Protein AF-A0A538FCI1-F1 (afdb_monomer_lite)

Foldseek 3Di:
DAAEEEEAEQAPDPCPSVVLVVLLVVVVHDYDYYYHDPHRAADAKEKEFEPPCQVVSVVSCVSSVNDHYYYPDPDPCVVVVVHGMYIYHHDD

Structure (mmCIF, N/CA/C/O backbone):
data_AF-A0A538FCI1-F1
#
_entry.id   AF-A0A538FCI1-F1
#
loop_
_atom_site.group_PDB
_atom_site.id
_atom_site.type_symbol
_atom_site.label_atom_id
_atom_site.label_alt_id
_atom_site.label_comp_id
_atom_site.label_asym_id
_atom_site.label_entity_id
_atom_site.label_seq_id
_atom_site.pdbx_PDB_ins_code
_atom_site.Cartn_x
_atom_site.Cartn_y
_atom_site.Cartn_z
_atom_site.occupancy
_atom_site.B_iso_or_equiv
_atom_site.auth_seq_id
_atom_site.auth_comp_id
_atom_site.auth_asym_id
_atom_site.auth_atom_id
_atom_site.pdbx_PDB_model_num
ATOM 1 N N . ALA A 1 1 ? -13.592 0.354 11.458 1.00 52.94 1 ALA A N 1
ATOM 2 C CA . ALA A 1 1 ? -13.401 0.271 9.990 1.00 52.94 1 ALA A CA 1
ATOM 3 C C . ALA A 1 1 ? -12.085 -0.451 9.695 1.00 52.94 1 ALA A C 1
ATOM 5 O O . ALA A 1 1 ? -11.124 -0.192 10.401 1.00 52.94 1 ALA A O 1
ATOM 6 N N . LYS A 1 2 ? -12.016 -1.370 8.717 1.00 72.31 2 LYS A N 1
ATOM 7 C CA . LYS A 1 2 ? -10.749 -2.048 8.360 1.00 72.31 2 LYS A CA 1
ATOM 8 C C . LYS A 1 2 ? -9.951 -1.176 7.382 1.00 72.31 2 LYS A C 1
ATOM 10 O O . LYS A 1 2 ? -10.478 -0.840 6.321 1.00 72.31 2 LYS A O 1
ATOM 15 N N . THR A 1 3 ? -8.723 -0.812 7.746 1.00 87.12 3 THR A N 1
ATOM 16 C CA . THR A 1 3 ? -7.801 -0.030 6.908 1.00 87.12 3 THR A CA 1
ATOM 17 C C . THR A 1 3 ? -7.428 -0.813 5.654 1.00 87.12 3 THR A C 1
ATOM 19 O O . THR A 1 3 ? -7.086 -1.992 5.727 1.00 87.12 3 THR A O 1
ATOM 22 N N . ARG A 1 4 ? -7.541 -0.161 4.498 1.00 89.88 4 ARG A N 1
ATOM 23 C CA . ARG A 1 4 ? -7.258 -0.714 3.180 1.00 89.88 4 ARG A CA 1
ATOM 24 C C . ARG A 1 4 ? -5.827 -0.409 2.782 1.00 89.88 4 ARG A C 1
ATOM 26 O O . ARG A 1 4 ? -5.478 0.768 2.663 1.00 89.88 4 ARG A O 1
ATOM 33 N N . ILE A 1 5 ? -5.050 -1.461 2.549 1.00 93.44 5 ILE A N 1
ATOM 34 C CA . ILE A 1 5 ? -3.635 -1.368 2.186 1.00 93.44 5 ILE A CA 1
ATOM 35 C C . ILE A 1 5 ? -3.448 -1.816 0.740 1.00 93.44 5 ILE A C 1
ATOM 37 O O . ILE A 1 5 ? -3.997 -2.837 0.323 1.00 93.44 5 ILE A O 1
ATOM 41 N N . VAL A 1 6 ? -2.668 -1.062 -0.022 1.00 94.06 6 VAL A N 1
ATOM 42 C CA . VAL A 1 6 ? -2.192 -1.457 -1.352 1.00 94.06 6 VAL A CA 1
ATOM 43 C C . VAL A 1 6 ? -0.684 -1.646 -1.296 1.00 94.06 6 VAL A C 1
ATOM 45 O O . VAL A 1 6 ? -0.004 -0.884 -0.619 1.00 94.06 6 VAL A O 1
ATOM 48 N N . VAL A 1 7 ? -0.166 -2.653 -1.993 1.00 95.12 7 VAL A N 1
ATOM 49 C CA . VAL A 1 7 ? 1.277 -2.898 -2.101 1.00 95.12 7 VAL A CA 1
ATOM 50 C C . VAL A 1 7 ? 1.691 -2.728 -3.556 1.00 95.12 7 VAL A C 1
ATOM 52 O O . VAL A 1 7 ? 1.125 -3.371 -4.442 1.00 95.12 7 VAL A O 1
ATOM 55 N N . LEU A 1 8 ? 2.643 -1.835 -3.805 1.00 94.19 8 LEU A N 1
ATOM 56 C CA . LEU A 1 8 ? 3.124 -1.484 -5.133 1.00 94.19 8 LEU A CA 1
ATOM 57 C C . LEU A 1 8 ? 4.603 -1.827 -5.272 1.00 94.19 8 LEU A C 1
ATOM 59 O O . LEU A 1 8 ? 5.423 -1.443 -4.443 1.00 94.19 8 LEU A O 1
ATOM 63 N N . ASN A 1 9 ? 4.939 -2.508 -6.358 1.00 94.25 9 ASN A N 1
ATOM 64 C CA . ASN A 1 9 ? 6.307 -2.764 -6.763 1.00 94.25 9 ASN A CA 1
ATOM 65 C C . ASN A 1 9 ? 6.865 -1.547 -7.511 1.00 94.25 9 ASN A C 1
ATOM 67 O O . ASN A 1 9 ? 6.482 -1.310 -8.657 1.00 94.25 9 ASN A O 1
ATOM 71 N N . GLY A 1 10 ? 7.750 -0.785 -6.872 1.00 92.25 10 GLY A N 1
ATOM 72 C CA . GLY A 1 10 ? 8.534 0.263 -7.525 1.00 92.25 10 GLY A CA 1
ATOM 73 C C . GLY A 1 10 ? 9.979 -0.137 -7.826 1.00 92.25 10 GLY A C 1
ATOM 74 O O . GLY A 1 10 ? 10.660 0.635 -8.492 1.00 92.25 10 GLY A O 1
ATOM 75 N N . ASN A 1 11 ? 10.443 -1.303 -7.369 1.00 92.69 11 ASN A N 1
ATOM 76 C CA . ASN A 1 11 ? 11.842 -1.728 -7.468 1.00 92.69 11 ASN A CA 1
ATOM 77 C C . ASN A 1 11 ? 12.143 -2.575 -8.720 1.00 92.69 11 ASN A C 1
ATOM 79 O O . ASN A 1 11 ? 13.303 -2.802 -9.042 1.00 92.69 11 ASN A O 1
ATOM 83 N N . GLY A 1 12 ? 11.108 -3.028 -9.437 1.00 89.06 12 GLY A N 1
ATOM 84 C CA . GLY A 1 12 ? 11.235 -3.800 -10.678 1.00 89.06 12 GLY A CA 1
ATOM 85 C C . GLY A 1 12 ? 11.485 -5.298 -10.478 1.00 89.06 12 GLY A C 1
ATOM 86 O O . GLY A 1 12 ? 11.528 -6.039 -11.457 1.00 89.06 12 GLY A O 1
ATOM 87 N N . GLU A 1 13 ? 11.593 -5.772 -9.237 1.00 94.69 13 GLU A N 1
ATOM 88 C CA . GLU A 1 13 ? 11.843 -7.178 -8.927 1.00 94.69 13 GLU A CA 1
ATOM 89 C C . GLU A 1 13 ? 10.551 -7.998 -9.040 1.00 94.69 13 GLU A C 1
ATOM 91 O O . GLU A 1 13 ? 9.551 -7.729 -8.367 1.00 94.69 13 GLU A O 1
ATOM 96 N N . ALA A 1 14 ? 10.542 -9.012 -9.906 1.00 95.31 14 ALA A N 1
ATOM 97 C CA . ALA A 1 14 ? 9.359 -9.832 -10.136 1.00 95.31 14 ALA A CA 1
ATOM 98 C C . ALA A 1 14 ? 8.888 -10.519 -8.841 1.00 95.31 14 ALA A C 1
ATOM 100 O O . ALA A 1 14 ? 9.643 -11.205 -8.164 1.00 95.31 14 ALA A O 1
ATOM 101 N N . GLY A 1 15 ? 7.607 -10.348 -8.501 1.00 95.81 15 GLY A N 1
ATOM 102 C CA . GLY A 1 15 ? 7.000 -10.976 -7.323 1.00 95.81 15 GLY A CA 1
ATOM 103 C C . GLY A 1 15 ? 7.198 -10.235 -5.996 1.00 95.81 15 GLY A C 1
ATOM 104 O O . GLY A 1 15 ? 6.486 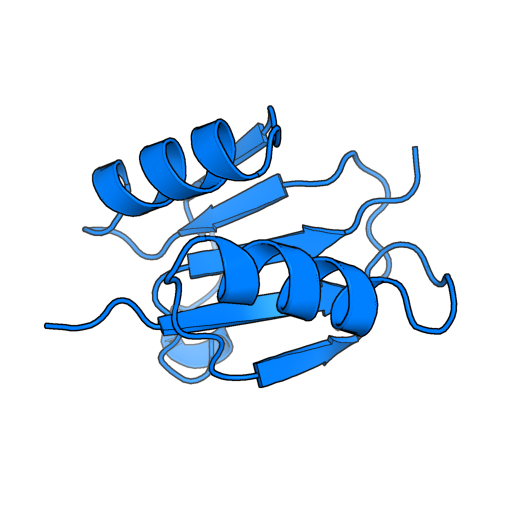-10.552 -5.042 1.00 95.81 15 GLY A O 1
ATOM 105 N N . ALA A 1 16 ? 8.042 -9.199 -5.930 1.00 96.38 16 ALA A N 1
ATOM 106 C CA . ALA A 1 16 ? 8.354 -8.503 -4.677 1.00 96.38 16 ALA A CA 1
ATOM 107 C C . ALA A 1 16 ? 7.103 -7.969 -3.948 1.00 96.38 16 ALA A C 1
ATOM 109 O O . ALA A 1 16 ? 6.897 -8.230 -2.763 1.00 96.38 16 ALA A O 1
ATOM 110 N N . ALA A 1 17 ? 6.182 -7.311 -4.664 1.00 95.88 17 ALA A N 1
ATOM 111 C CA . ALA A 1 17 ? 4.947 -6.807 -4.052 1.00 95.88 17 ALA A CA 1
ATOM 112 C C . ALA A 1 17 ? 4.003 -7.919 -3.562 1.00 95.88 17 ALA A C 1
ATOM 114 O O . ALA A 1 17 ? 3.259 -7.713 -2.603 1.00 95.88 17 ALA A O 1
ATOM 115 N N . ALA A 1 18 ? 4.018 -9.097 -4.192 1.00 97.50 18 ALA A N 1
ATOM 116 C CA . ALA A 1 18 ? 3.212 -10.235 -3.753 1.00 97.50 18 ALA A CA 1
ATOM 117 C C . ALA A 1 18 ? 3.794 -10.881 -2.486 1.00 97.50 18 ALA A C 1
ATOM 119 O O . ALA A 1 18 ? 3.038 -11.233 -1.573 1.00 97.50 18 ALA A O 1
ATOM 120 N N . ALA A 1 19 ? 5.123 -10.980 -2.404 1.00 97.94 19 ALA A N 1
ATOM 121 C CA . ALA A 1 19 ? 5.826 -11.434 -1.209 1.00 97.94 19 ALA A CA 1
ATOM 122 C C . ALA A 1 19 ? 5.560 -10.493 -0.023 1.00 97.94 19 ALA A C 1
ATOM 124 O O . ALA A 1 19 ? 5.098 -10.941 1.028 1.00 97.94 19 ALA A O 1
ATOM 125 N N . GLU A 1 20 ? 5.712 -9.182 -0.227 1.00 97.88 20 GLU A N 1
ATOM 126 C CA . GLU A 1 20 ? 5.427 -8.183 0.807 1.00 97.88 20 GLU A CA 1
ATOM 127 C C . GLU A 1 20 ? 3.952 -8.220 1.238 1.00 97.88 20 GLU A C 1
ATOM 129 O O . GLU A 1 20 ? 3.633 -8.255 2.427 1.00 97.88 20 GLU A O 1
ATOM 134 N N . ALA A 1 21 ? 3.017 -8.314 0.287 1.00 97.31 21 ALA A N 1
ATOM 135 C CA . ALA A 1 21 ? 1.599 -8.458 0.605 1.00 97.31 21 ALA A CA 1
ATOM 136 C C . ALA A 1 21 ? 1.307 -9.707 1.452 1.00 97.31 21 ALA A C 1
ATOM 138 O O . ALA A 1 21 ? 0.440 -9.664 2.325 1.00 97.31 21 ALA A O 1
ATOM 139 N N . THR A 1 22 ? 2.020 -10.808 1.216 1.00 98.12 22 THR A N 1
ATOM 140 C CA . THR A 1 22 ? 1.898 -12.039 2.007 1.00 98.12 22 THR A CA 1
ATOM 141 C C . THR A 1 22 ? 2.403 -11.824 3.431 1.00 98.12 22 THR A C 1
ATOM 143 O O . THR A 1 22 ? 1.689 -12.135 4.387 1.00 98.12 22 THR A O 1
ATOM 146 N N . ALA A 1 23 ? 3.575 -11.205 3.585 1.00 97.25 23 ALA A N 1
ATOM 147 C CA . ALA A 1 23 ? 4.154 -10.885 4.887 1.00 97.25 23 ALA A CA 1
ATOM 148 C C . ALA A 1 23 ? 3.271 -9.916 5.696 1.00 97.25 23 ALA A C 1
ATOM 150 O O . ALA A 1 23 ? 3.122 -10.054 6.912 1.00 97.25 23 ALA A O 1
ATOM 151 N N . VAL A 1 24 ? 2.640 -8.945 5.035 1.00 96.31 24 VAL A N 1
ATOM 152 C CA . VAL A 1 24 ? 1.711 -8.003 5.673 1.00 96.31 24 VAL A CA 1
ATOM 153 C C . VAL A 1 24 ? 0.395 -8.695 6.050 1.00 96.31 24 VAL A C 1
ATOM 155 O O . VAL A 1 24 ? -0.100 -8.500 7.161 1.00 96.31 24 VAL A O 1
ATOM 158 N N . ARG A 1 25 ? -0.155 -9.571 5.194 1.00 96.12 25 ARG A N 1
ATOM 159 C CA . ARG A 1 25 ? -1.346 -10.384 5.525 1.00 96.12 25 ARG A CA 1
ATOM 160 C C . ARG A 1 25 ? -1.122 -11.269 6.748 1.00 96.12 25 ARG A C 1
ATOM 162 O O . ARG A 1 25 ? -2.016 -11.349 7.588 1.00 96.12 25 ARG A O 1
ATOM 169 N N . ALA A 1 26 ? 0.052 -11.891 6.864 1.00 96.56 26 ALA A N 1
ATOM 170 C CA . ALA A 1 26 ? 0.409 -12.742 8.001 1.00 96.56 26 ALA A CA 1
ATOM 171 C C . ALA A 1 26 ? 0.361 -11.994 9.347 1.00 96.56 26 ALA A C 1
ATOM 173 O O . ALA A 1 26 ? 0.114 -12.598 10.385 1.00 96.56 26 ALA A O 1
ATOM 174 N N . ARG A 1 27 ? 0.511 -10.664 9.324 1.00 94.50 27 ARG A N 1
ATOM 175 C CA . ARG A 1 27 ? 0.405 -9.777 10.494 1.00 94.50 27 ARG A CA 1
ATOM 176 C C . ARG A 1 27 ? -1.027 -9.281 10.766 1.00 94.50 27 ARG A C 1
ATOM 178 O O . ARG A 1 27 ? -1.232 -8.383 11.573 1.00 94.50 27 ARG A O 1
ATOM 185 N N . GLY A 1 28 ? -2.034 -9.835 10.086 1.00 94.38 28 GLY A N 1
ATOM 186 C CA . GLY A 1 28 ? -3.454 -9.516 10.298 1.00 94.38 28 GLY A CA 1
ATOM 187 C C . GLY A 1 28 ? -3.976 -8.324 9.490 1.00 94.38 28 GLY A C 1
ATOM 188 O O . GLY A 1 28 ? -5.137 -7.925 9.631 1.00 94.38 28 GLY A O 1
ATOM 189 N N . TYR A 1 29 ? -3.153 -7.757 8.610 1.00 94.31 29 TYR A N 1
ATOM 190 C CA . TYR A 1 29 ? -3.539 -6.633 7.769 1.00 94.31 29 TYR A CA 1
ATOM 191 C C . TYR A 1 29 ? -4.344 -7.067 6.541 1.00 94.31 29 TYR A C 1
ATOM 193 O O . TYR A 1 29 ? -4.096 -8.097 5.911 1.00 94.31 29 TYR A O 1
ATOM 201 N N . LYS A 1 30 ? -5.312 -6.233 6.144 1.00 92.12 30 LYS A N 1
ATOM 202 C CA . LYS A 1 30 ? -6.103 -6.460 4.932 1.00 92.12 30 LYS A CA 1
ATOM 203 C C . LYS A 1 30 ? -5.440 -5.794 3.728 1.00 92.12 30 LYS A C 1
ATOM 205 O O . LYS A 1 30 ? -5.470 -4.572 3.597 1.00 92.12 30 LYS A O 1
ATOM 210 N N . ILE A 1 31 ? -4.927 -6.614 2.814 1.00 93.94 31 ILE A N 1
ATOM 211 C CA . ILE A 1 31 ? -4.449 -6.151 1.508 1.00 93.94 31 ILE A CA 1
ATOM 212 C C . ILE A 1 31 ? -5.612 -6.090 0.516 1.00 93.94 31 ILE A C 1
ATOM 214 O O . ILE A 1 31 ? -6.332 -7.071 0.304 1.00 93.94 31 ILE A O 1
ATOM 218 N N . ASN A 1 32 ? -5.779 -4.920 -0.090 1.00 92.12 32 ASN A N 1
ATOM 219 C CA . ASN A 1 32 ? -6.808 -4.606 -1.071 1.00 92.12 32 ASN A CA 1
ATOM 220 C C . ASN A 1 32 ? -6.351 -4.825 -2.504 1.00 92.12 32 ASN A C 1
ATOM 222 O O . ASN A 1 32 ? -7.152 -5.276 -3.315 1.00 92.12 32 ASN A O 1
ATOM 226 N N . ALA A 1 33 ? -5.104 -4.482 -2.811 1.00 92.19 33 ALA A N 1
ATOM 227 C CA . ALA A 1 33 ? -4.534 -4.682 -4.132 1.00 92.19 33 ALA A CA 1
ATOM 228 C C . ALA A 1 33 ? -3.018 -4.848 -4.044 1.00 92.19 33 ALA A C 1
ATOM 230 O O . ALA A 1 33 ? -2.375 -4.349 -3.118 1.00 92.19 33 ALA A O 1
ATOM 231 N N . VAL A 1 34 ? -2.487 -5.541 -5.042 1.00 95.00 34 VAL A N 1
ATOM 232 C CA . VAL A 1 34 ? -1.061 -5.731 -5.292 1.00 95.00 34 VAL A CA 1
ATOM 233 C C . VAL A 1 34 ? -0.822 -5.376 -6.755 1.00 95.00 34 VAL A C 1
ATOM 235 O O . VAL A 1 34 ? -1.660 -5.700 -7.598 1.00 95.00 34 VAL A O 1
ATOM 238 N N . GLY A 1 35 ? 0.276 -4.699 -7.071 1.00 92.69 35 GLY A N 1
ATOM 239 C CA . GLY A 1 35 ? 0.604 -4.372 -8.456 1.00 92.69 35 GLY A CA 1
ATOM 240 C C . GLY A 1 35 ? 1.935 -3.655 -8.598 1.00 92.69 35 GLY A C 1
ATOM 241 O O . GLY A 1 35 ? 2.715 -3.595 -7.653 1.00 92.69 35 GLY A O 1
ATOM 242 N N . ASN A 1 36 ? 2.173 -3.089 -9.776 1.00 91.00 36 ASN A N 1
ATOM 243 C CA . ASN A 1 36 ? 3.342 -2.257 -10.040 1.00 91.00 36 ASN A CA 1
ATOM 244 C C . ASN A 1 36 ? 3.041 -0.791 -9.727 1.00 91.00 36 ASN A C 1
ATOM 246 O O . ASN A 1 36 ? 1.917 -0.314 -9.923 1.00 91.00 36 ASN A O 1
ATOM 250 N N . ALA A 1 37 ? 4.049 -0.073 -9.243 1.00 87.69 37 ALA A N 1
ATOM 251 C CA . ALA A 1 37 ? 3.991 1.370 -9.126 1.00 87.69 37 ALA A CA 1
ATOM 252 C C . ALA A 1 37 ? 3.930 1.995 -10.538 1.00 87.69 37 ALA A C 1
ATOM 254 O O . ALA A 1 37 ? 4.541 1.468 -11.468 1.00 87.69 37 ALA A O 1
ATOM 255 N N . PRO A 1 38 ? 3.219 3.124 -10.730 1.00 81.94 38 PRO A N 1
ATOM 256 C CA . PRO A 1 38 ? 3.122 3.784 -12.039 1.00 81.94 38 PRO A CA 1
ATOM 257 C C . PRO A 1 38 ? 4.462 4.301 -12.571 1.00 81.94 38 PRO A C 1
ATOM 259 O O . PRO A 1 38 ? 4.613 4.522 -13.769 1.00 81.94 38 PRO A O 1
ATOM 262 N N . ARG A 1 39 ? 5.410 4.555 -11.666 1.00 79.25 39 ARG A N 1
ATOM 263 C CA . ARG A 1 39 ? 6.790 4.926 -11.967 1.00 79.25 39 ARG A CA 1
ATOM 264 C C . ARG A 1 39 ? 7.712 4.105 -11.066 1.00 79.25 39 ARG A C 1
ATOM 266 O O . ARG A 1 39 ? 7.321 3.860 -9.920 1.00 79.25 39 ARG A O 1
ATOM 273 N N . PRO A 1 40 ? 8.904 3.716 -11.546 1.00 77.12 40 PRO A N 1
ATOM 274 C CA . PRO A 1 40 ? 9.929 3.132 -10.691 1.00 77.12 40 PRO A CA 1
ATOM 275 C C . PRO A 1 40 ? 10.230 4.049 -9.501 1.00 77.12 40 PRO A C 1
ATOM 277 O O . PRO A 1 40 ? 10.254 5.275 -9.644 1.00 77.12 40 PRO A O 1
ATOM 280 N N . SER A 1 41 ? 10.441 3.456 -8.331 1.00 79.75 41 SER A N 1
ATOM 281 C CA . SER A 1 41 ? 10.893 4.172 -7.141 1.00 79.75 41 SER A CA 1
ATOM 282 C C . SER A 1 41 ? 12.413 4.253 -7.169 1.00 79.75 41 SER A C 1
ATOM 284 O O . SER A 1 41 ? 13.069 3.225 -7.252 1.00 79.75 41 SER A O 1
ATOM 286 N N . GLN A 1 42 ? 12.968 5.459 -7.064 1.00 77.88 42 GLN A N 1
ATOM 287 C CA . GLN A 1 42 ? 14.417 5.680 -6.931 1.00 77.88 42 GLN A CA 1
ATOM 288 C C . GLN A 1 42 ? 14.865 5.843 -5.469 1.00 77.88 42 GLN A C 1
ATOM 290 O O . GLN A 1 42 ? 15.968 6.305 -5.203 1.00 77.88 42 GLN A O 1
ATOM 295 N N . GLY A 1 43 ? 13.983 5.542 -4.516 1.00 86.62 43 GLY A N 1
ATOM 296 C CA . GLY A 1 43 ? 14.247 5.673 -3.087 1.00 86.62 43 GLY A CA 1
ATOM 297 C C . GLY A 1 43 ? 13.882 4.407 -2.319 1.00 86.62 43 GLY A C 1
ATOM 298 O O . GLY A 1 43 ? 13.357 3.464 -2.921 1.00 86.62 43 GLY A O 1
ATOM 299 N N . PRO A 1 44 ? 14.116 4.397 -0.994 1.00 93.38 44 PRO A N 1
ATOM 300 C CA . PRO A 1 44 ? 13.854 3.240 -0.146 1.00 93.38 44 PRO A CA 1
ATOM 301 C C . PRO A 1 44 ? 12.367 2.878 -0.131 1.00 93.38 44 PRO A C 1
ATOM 303 O O . PRO A 1 44 ? 11.502 3.694 -0.456 1.00 93.38 44 PRO A O 1
ATOM 306 N N . THR A 1 45 ? 12.059 1.658 0.308 1.00 94.81 45 THR A N 1
ATOM 307 C CA . THR A 1 45 ? 10.677 1.252 0.586 1.00 94.81 45 THR A CA 1
ATOM 308 C C . THR A 1 45 ? 10.020 2.212 1.577 1.00 94.81 45 THR A C 1
ATOM 310 O O . THR A 1 45 ? 10.627 2.591 2.581 1.00 94.81 45 THR A O 1
ATOM 313 N N . LEU A 1 46 ? 8.767 2.591 1.313 1.00 94.38 46 LEU A N 1
ATOM 314 C CA . LEU A 1 46 ? 8.039 3.549 2.143 1.00 94.38 46 LEU A CA 1
ATOM 315 C C . LEU A 1 46 ? 6.552 3.225 2.298 1.00 94.38 46 LEU A C 1
ATOM 317 O O . LEU A 1 46 ? 5.940 2.573 1.448 1.00 94.38 46 LEU A O 1
ATOM 321 N N . VAL A 1 47 ? 5.964 3.735 3.380 1.00 95.00 47 VAL A N 1
ATOM 322 C CA . VAL A 1 47 ? 4.519 3.746 3.613 1.00 95.00 47 VAL A CA 1
ATOM 323 C C . VAL A 1 47 ? 3.970 5.139 3.328 1.00 95.00 47 VAL A C 1
ATOM 325 O O . VAL A 1 47 ? 4.318 6.110 3.996 1.00 95.00 47 VAL A O 1
ATOM 328 N N . MET A 1 48 ? 3.061 5.232 2.364 1.00 92.19 48 MET A N 1
ATOM 329 C CA . MET A 1 48 ? 2.276 6.435 2.104 1.00 92.19 48 MET A CA 1
ATOM 330 C C . MET A 1 48 ? 0.909 6.334 2.773 1.00 92.19 48 MET A C 1
ATOM 332 O O . MET A 1 48 ? 0.308 5.255 2.797 1.00 92.19 48 MET A O 1
ATOM 336 N N . TYR A 1 49 ? 0.369 7.454 3.251 1.00 91.50 49 TYR A N 1
ATOM 337 C CA . TYR A 1 49 ? -0.964 7.480 3.852 1.00 91.50 49 TYR A CA 1
ATOM 338 C C . TYR A 1 49 ? -1.835 8.646 3.390 1.00 91.50 49 TYR A C 1
ATOM 340 O O . TYR A 1 49 ? -1.374 9.750 3.100 1.00 91.50 49 TYR A O 1
ATOM 348 N N . ARG A 1 50 ? -3.148 8.401 3.363 1.00 89.31 50 ARG A N 1
ATOM 349 C CA . ARG A 1 50 ? -4.154 9.453 3.192 1.00 89.31 50 ARG A CA 1
ATOM 350 C C . ARG A 1 50 ? -4.305 10.246 4.502 1.00 89.31 50 ARG A C 1
ATOM 352 O O . ARG A 1 50 ? -4.342 9.615 5.561 1.00 89.31 50 ARG A O 1
ATOM 359 N N . PRO A 1 51 ? -4.484 11.583 4.465 1.00 87.25 51 PRO A N 1
ATOM 360 C CA . PRO A 1 51 ? -4.765 12.372 5.665 1.00 87.25 51 PRO A CA 1
ATOM 361 C C . PRO A 1 51 ? -5.861 11.745 6.543 1.00 87.25 51 PRO A C 1
ATOM 363 O O . PRO A 1 51 ? -6.896 11.305 6.033 1.00 87.25 51 PRO A O 1
ATOM 366 N N . GLY A 1 52 ? -5.594 11.667 7.850 1.00 89.69 52 GLY A N 1
ATOM 367 C CA . GLY A 1 52 ? -6.430 10.971 8.837 1.00 89.69 52 GLY A CA 1
ATOM 368 C C . GLY A 1 52 ? -6.024 9.523 9.155 1.00 89.69 52 GLY A C 1
ATOM 369 O O . GLY A 1 52 ? -6.625 8.940 10.046 1.00 89.69 52 GLY A O 1
ATOM 370 N N . PHE A 1 53 ? -5.017 8.955 8.474 1.00 92.50 53 PHE A N 1
ATOM 371 C CA . PHE A 1 53 ? -4.533 7.574 8.689 1.00 92.50 53 PHE A CA 1
ATOM 372 C C . PHE A 1 53 ? -3.064 7.486 9.137 1.00 92.50 53 PHE A C 1
ATOM 374 O O . PHE A 1 53 ? -2.431 6.439 9.004 1.00 92.50 53 PHE A O 1
ATOM 381 N N . ALA A 1 54 ? -2.492 8.584 9.642 1.00 93.62 54 ALA A N 1
ATOM 382 C CA . ALA A 1 54 ? -1.081 8.639 10.031 1.00 93.62 54 ALA A CA 1
ATOM 383 C C . ALA A 1 54 ? -0.737 7.608 11.123 1.00 93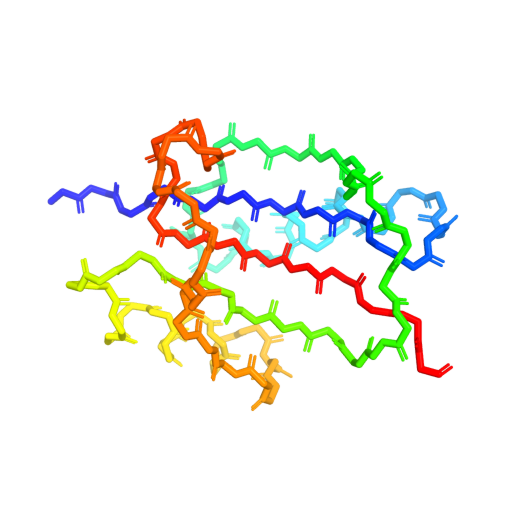.62 54 ALA A C 1
ATOM 385 O O . ALA A 1 54 ? 0.276 6.916 11.031 1.00 93.62 54 ALA A O 1
ATOM 386 N N . ALA A 1 55 ? -1.605 7.446 12.127 1.00 96.31 55 ALA A N 1
ATOM 387 C CA . ALA A 1 55 ? -1.393 6.487 13.210 1.00 96.31 55 ALA A CA 1
ATOM 388 C C . ALA A 1 55 ? -1.325 5.040 12.689 1.00 96.31 55 ALA A C 1
ATOM 390 O O . ALA A 1 55 ? -0.436 4.274 13.064 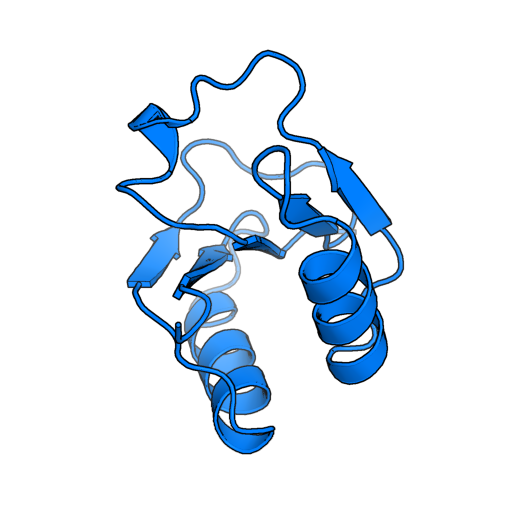1.00 96.31 55 ALA A O 1
ATOM 391 N N . GLU A 1 56 ? -2.228 4.662 11.783 1.00 95.81 56 GLU A N 1
ATOM 392 C CA . GLU A 1 56 ? -2.219 3.350 11.143 1.00 95.81 56 GLU A CA 1
ATOM 393 C C . GLU A 1 56 ? -1.018 3.160 10.218 1.00 95.81 56 GLU A C 1
ATOM 395 O O . GLU A 1 56 ? -0.497 2.049 10.146 1.00 95.81 56 GLU A O 1
ATOM 400 N N . ALA A 1 57 ? -0.564 4.221 9.546 1.00 95.75 57 ALA A N 1
ATOM 401 C CA . ALA A 1 57 ? 0.627 4.195 8.704 1.00 95.75 57 ALA A CA 1
ATOM 402 C C . ALA A 1 57 ? 1.883 3.894 9.524 1.00 95.75 57 ALA A C 1
ATOM 404 O O . ALA A 1 57 ? 2.627 2.978 9.188 1.00 95.75 57 ALA A O 1
ATOM 405 N N . HIS A 1 58 ? 2.074 4.601 10.641 1.00 97.62 58 HIS A N 1
ATOM 406 C CA . HIS A 1 58 ? 3.205 4.373 11.539 1.00 97.62 58 HIS A CA 1
ATOM 407 C C . HIS A 1 58 ? 3.166 2.996 12.205 1.00 97.62 58 HIS A C 1
ATOM 409 O O . HIS A 1 58 ? 4.217 2.398 12.432 1.00 97.62 58 HIS A O 1
ATOM 415 N N . ARG A 1 59 ? 1.974 2.470 12.519 1.00 97.44 59 ARG A N 1
ATOM 416 C CA . ARG A 1 59 ? 1.844 1.097 13.026 1.00 97.44 59 ARG A CA 1
ATOM 417 C C . ARG A 1 59 ? 2.224 0.075 11.955 1.00 97.44 59 ARG A C 1
ATOM 419 O O . ARG A 1 59 ? 3.060 -0.776 12.222 1.00 97.44 59 ARG A O 1
ATOM 426 N N . LEU A 1 60 ? 1.669 0.201 10.747 1.00 97.06 60 LEU A N 1
ATOM 427 C CA . LEU A 1 60 ? 2.002 -0.680 9.624 1.00 97.06 60 LEU A CA 1
ATOM 428 C C . LEU A 1 60 ? 3.504 -0.657 9.326 1.00 97.06 60 LEU A C 1
ATOM 430 O O . LEU A 1 60 ? 4.108 -1.710 9.164 1.00 97.06 60 LEU A O 1
ATOM 434 N N . ALA A 1 61 ? 4.098 0.534 9.287 1.00 97.50 61 ALA A N 1
ATOM 435 C CA . ALA A 1 61 ? 5.519 0.726 9.046 1.00 97.50 61 ALA A CA 1
ATOM 436 C C . ALA A 1 61 ? 6.382 0.023 10.101 1.00 97.50 61 ALA A C 1
ATOM 438 O O . ALA A 1 61 ? 7.288 -0.722 9.742 1.00 97.50 61 ALA A O 1
ATOM 439 N N . ARG A 1 62 ? 6.053 0.174 11.393 1.00 98.12 62 ARG A N 1
ATOM 440 C CA . ARG A 1 62 ? 6.745 -0.555 12.468 1.00 98.12 62 ARG A CA 1
ATOM 441 C C . ARG A 1 62 ? 6.611 -2.066 12.323 1.00 98.12 62 ARG A C 1
ATOM 443 O O . ARG A 1 62 ? 7.616 -2.763 12.396 1.00 98.12 62 ARG A O 1
ATOM 450 N N . ASP A 1 63 ? 5.403 -2.561 12.076 1.00 97.00 63 ASP A N 1
ATOM 451 C CA . ASP A 1 63 ? 5.153 -4.001 11.976 1.00 97.00 63 ASP A CA 1
ATOM 452 C C . ASP A 1 63 ? 5.857 -4.628 10.759 1.00 97.00 63 ASP A C 1
ATOM 454 O O . ASP A 1 63 ? 6.300 -5.778 10.821 1.00 97.00 63 ASP A O 1
ATOM 458 N N . ALA A 1 64 ? 5.970 -3.877 9.659 1.00 95.44 64 ALA A N 1
ATOM 459 C CA . ALA A 1 64 ? 6.631 -4.291 8.422 1.00 95.44 64 ALA A CA 1
ATOM 460 C C . ALA A 1 64 ? 8.144 -3.989 8.388 1.00 95.44 64 ALA A C 1
ATOM 462 O O . ALA A 1 64 ? 8.821 -4.437 7.469 1.00 95.44 64 ALA A O 1
ATOM 463 N N . GLY A 1 65 ? 8.691 -3.259 9.367 1.00 96.44 65 GLY A N 1
ATOM 464 C CA . GLY A 1 65 ? 10.105 -2.861 9.383 1.00 96.44 65 GLY A CA 1
ATOM 465 C C . GLY A 1 65 ? 10.465 -1.774 8.359 1.00 96.44 65 GLY A C 1
ATOM 466 O O . GLY A 1 65 ? 11.610 -1.686 7.926 1.00 96.44 65 GLY A O 1
ATOM 467 N N . ILE A 1 66 ? 9.498 -0.948 7.956 1.00 96.56 66 ILE A N 1
ATOM 468 C CA . ILE A 1 66 ? 9.676 0.121 6.967 1.00 96.56 66 ILE A CA 1
ATOM 469 C C . ILE A 1 66 ? 9.967 1.438 7.692 1.00 96.56 66 ILE A C 1
ATOM 471 O O . ILE A 1 66 ? 9.170 1.895 8.508 1.00 96.56 66 ILE A O 1
ATOM 475 N N . GLY A 1 67 ? 11.106 2.063 7.386 1.00 94.31 67 GLY A N 1
ATOM 476 C CA . GLY A 1 67 ? 11.563 3.274 8.078 1.00 94.31 67 GLY A CA 1
ATOM 477 C C . GLY A 1 67 ? 10.951 4.582 7.572 1.00 94.31 67 GLY A C 1
ATOM 478 O O . GLY A 1 67 ? 10.879 5.551 8.325 1.00 94.31 67 GLY A O 1
ATOM 479 N N . LEU A 1 68 ? 10.499 4.626 6.316 1.00 94.62 68 LEU A N 1
ATOM 480 C CA . LEU A 1 68 ? 9.987 5.850 5.705 1.00 94.62 68 LEU A CA 1
ATOM 481 C C . LEU A 1 68 ? 8.457 5.860 5.696 1.00 94.62 68 LEU A C 1
ATOM 483 O O . LEU A 1 68 ? 7.818 4.984 5.114 1.00 94.62 68 LEU A O 1
ATOM 487 N N . VAL A 1 69 ? 7.872 6.876 6.328 1.00 95.44 69 VAL A N 1
ATOM 488 C CA . VAL A 1 69 ? 6.425 7.107 6.367 1.00 95.44 69 VAL A CA 1
ATOM 489 C C . VAL A 1 69 ? 6.155 8.535 5.929 1.00 95.44 69 VAL A C 1
ATOM 491 O O . VAL A 1 69 ? 6.754 9.462 6.464 1.00 95.44 69 VAL A O 1
ATOM 494 N N . THR A 1 70 ? 5.259 8.720 4.965 1.00 91.69 70 THR A N 1
ATOM 495 C CA . THR A 1 70 ? 4.930 10.053 4.454 1.00 91.69 70 THR A CA 1
ATOM 496 C C . THR A 1 70 ? 3.453 10.187 4.107 1.00 91.69 70 THR A C 1
ATOM 498 O O . THR A 1 70 ? 2.779 9.215 3.751 1.00 91.69 70 THR A O 1
ATOM 501 N N . ALA A 1 71 ? 2.934 11.406 4.215 1.00 88.69 71 ALA A N 1
ATOM 502 C CA . ALA A 1 71 ? 1.618 11.721 3.696 1.00 88.69 71 ALA A CA 1
ATOM 503 C C . ALA A 1 71 ? 1.635 11.680 2.160 1.00 88.69 71 ALA A C 1
ATOM 505 O O . ALA A 1 71 ? 2.667 11.813 1.503 1.00 88.69 71 ALA A O 1
ATOM 506 N N . LEU A 1 72 ? 0.461 11.511 1.559 1.00 79.88 72 LEU A N 1
ATOM 507 C CA . LEU A 1 72 ? 0.277 11.845 0.149 1.00 79.88 72 LEU A CA 1
ATOM 508 C C . LEU A 1 72 ? 0.348 13.365 -0.026 1.00 79.88 72 LEU A C 1
ATOM 510 O O . LEU A 1 72 ? -0.685 14.035 -0.069 1.00 79.88 72 LEU A O 1
ATOM 514 N N . ASP A 1 73 ? 1.551 13.903 -0.161 1.00 62.06 73 ASP A N 1
ATOM 515 C CA . ASP A 1 73 ? 1.729 15.307 -0.508 1.00 62.06 73 ASP A CA 1
ATOM 516 C C . ASP A 1 73 ? 1.622 15.452 -2.034 1.00 62.06 73 ASP A C 1
ATOM 518 O O . ASP A 1 73 ? 2.385 14.871 -2.804 1.00 62.06 73 ASP A O 1
ATOM 522 N N . GLY A 1 74 ? 0.585 16.152 -2.502 1.00 55.59 74 GLY A N 1
ATOM 523 C CA . GLY A 1 74 ? 0.354 16.440 -3.926 1.00 55.59 74 GLY A CA 1
ATOM 524 C C . GLY A 1 74 ? -0.282 15.319 -4.771 1.00 55.59 74 GLY A C 1
ATOM 525 O O . GLY A 1 74 ? -0.812 15.599 -5.848 1.00 55.59 74 GLY A O 1
ATOM 526 N N . LEU A 1 75 ? -0.325 14.067 -4.301 1.00 52.75 75 LEU A N 1
ATOM 527 C CA . LEU A 1 75 ? -1.056 12.975 -4.964 1.00 52.75 75 LEU A CA 1
ATOM 528 C C . LEU A 1 75 ? -2.526 12.963 -4.525 1.00 52.75 75 LEU A C 1
ATOM 530 O O . LEU A 1 75 ? -2.848 12.728 -3.361 1.00 52.75 75 LEU A O 1
ATOM 534 N N . LYS A 1 76 ? -3.453 13.195 -5.468 1.00 55.31 76 LYS A N 1
ATOM 535 C CA . LYS A 1 76 ? -4.897 13.207 -5.172 1.00 55.31 76 LYS A CA 1
ATOM 536 C C . LYS A 1 76 ? -5.306 11.890 -4.491 1.00 55.31 76 LYS A C 1
ATOM 538 O O . LYS A 1 76 ? -5.039 10.836 -5.065 1.00 55.31 76 LYS A O 1
ATOM 543 N N . PRO A 1 77 ? -6.042 11.895 -3.363 1.00 52.34 77 PRO A N 1
ATOM 544 C CA . PRO A 1 77 ? -6.534 10.676 -2.705 1.00 52.34 77 PRO A CA 1
ATOM 545 C C . PRO A 1 77 ? -7.323 9.722 -3.621 1.00 52.34 77 PRO A C 1
ATOM 547 O O . PRO A 1 77 ? -7.406 8.524 -3.355 1.00 52.34 77 PRO A O 1
ATOM 550 N N . SER A 1 78 ? -7.892 10.233 -4.719 1.00 54.69 78 SER A N 1
ATOM 551 C CA . SER A 1 78 ? -8.538 9.432 -5.765 1.00 54.69 78 SER A CA 1
ATOM 552 C C . SER A 1 78 ? -7.572 8.498 -6.507 1.00 54.69 78 SER A C 1
ATOM 554 O O . SER A 1 78 ? -7.987 7.419 -6.929 1.00 54.69 78 SER A O 1
ATO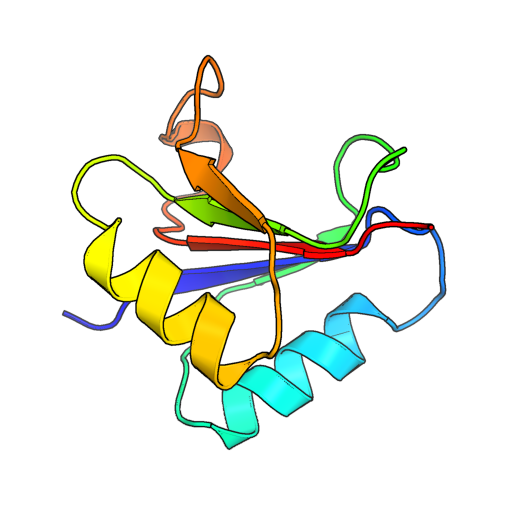M 556 N N . SER A 1 79 ? -6.287 8.854 -6.604 1.00 60.00 79 SER A N 1
ATOM 557 C CA . SER A 1 79 ? -5.237 8.020 -7.210 1.00 60.00 79 SER A CA 1
ATOM 558 C C . SER A 1 79 ? -4.978 6.726 -6.434 1.00 60.00 79 SER A C 1
ATOM 560 O O . SER A 1 79 ? -4.545 5.736 -7.016 1.00 60.00 79 SER A O 1
ATOM 562 N N . LEU A 1 80 ? -5.350 6.677 -5.150 1.00 62.50 80 LEU A N 1
ATOM 563 C CA . LEU A 1 80 ? -5.193 5.490 -4.315 1.00 62.50 80 LEU A CA 1
ATOM 564 C C . LEU A 1 80 ? -6.286 4.433 -4.492 1.00 62.50 80 LEU A C 1
ATOM 566 O O . LEU A 1 80 ? -6.310 3.457 -3.746 1.00 62.50 80 LEU A O 1
ATOM 570 N N . ARG A 1 81 ? -7.240 4.610 -5.419 1.00 66.56 81 ARG A N 1
ATOM 571 C CA . ARG A 1 81 ? -8.401 3.707 -5.576 1.00 66.56 81 ARG A CA 1
ATOM 572 C C . ARG A 1 81 ? -9.099 3.403 -4.232 1.00 66.56 81 ARG A C 1
ATOM 574 O O . ARG A 1 81 ? -9.509 2.273 -3.979 1.00 66.56 81 ARG A O 1
ATOM 581 N N . ARG A 1 82 ? -9.247 4.416 -3.363 1.00 74.25 82 ARG A N 1
ATOM 582 C CA . ARG A 1 82 ? -9.793 4.321 -1.984 1.00 74.25 82 ARG A CA 1
ATOM 583 C C . ARG A 1 82 ? -8.889 3.635 -0.945 1.00 74.25 82 ARG A C 1
ATOM 585 O O . ARG A 1 82 ? -9.364 3.381 0.167 1.00 74.25 82 ARG A O 1
ATOM 592 N N . ALA A 1 83 ? -7.631 3.328 -1.262 1.00 79.94 83 ALA A N 1
ATOM 593 C CA . ALA A 1 83 ? -6.674 2.869 -0.263 1.00 79.94 83 ALA A CA 1
ATOM 594 C C . ALA A 1 83 ? -6.400 3.975 0.761 1.00 79.94 83 ALA A C 1
ATOM 596 O O . ALA A 1 83 ? -6.431 5.167 0.450 1.00 79.94 83 ALA A O 1
ATOM 597 N N . GLN A 1 84 ? -6.196 3.556 2.002 1.00 90.75 84 GLN A N 1
ATOM 598 C CA . GLN A 1 84 ? -5.885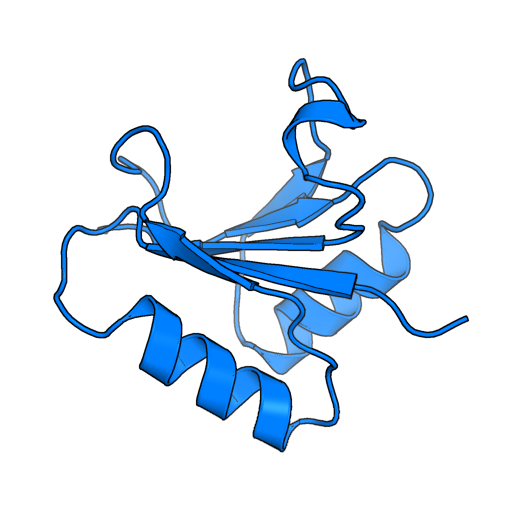 4.452 3.114 1.00 90.75 84 GLN A CA 1
ATOM 599 C C . GLN A 1 84 ? -4.381 4.482 3.356 1.00 90.75 84 GLN A C 1
ATOM 601 O O . GLN A 1 84 ? -3.850 5.539 3.687 1.00 90.75 84 GLN A O 1
ATOM 606 N N . LEU A 1 85 ? -3.721 3.346 3.113 1.00 93.19 85 LEU A N 1
ATOM 607 C CA . LEU A 1 85 ? -2.280 3.164 3.185 1.00 93.19 85 LEU A CA 1
ATOM 608 C C . LEU A 1 85 ? -1.771 2.512 1.895 1.00 93.19 85 LEU A C 1
ATOM 610 O O . LEU A 1 85 ? -2.469 1.689 1.291 1.00 93.19 85 LEU A O 1
ATOM 614 N N . VAL A 1 86 ? -0.545 2.840 1.509 1.00 93.56 86 VAL A N 1
ATOM 615 C CA . VAL A 1 86 ? 0.166 2.207 0.396 1.00 93.56 86 VAL A CA 1
ATOM 616 C C . VAL A 1 86 ? 1.583 1.885 0.831 1.00 93.56 86 VAL A C 1
ATOM 618 O O . VAL A 1 86 ? 2.258 2.755 1.364 1.00 93.56 86 VAL A O 1
ATOM 621 N N . ILE A 1 87 ? 2.037 0.664 0.580 1.00 94.88 87 ILE A N 1
ATOM 622 C CA . ILE A 1 87 ? 3.454 0.305 0.643 1.00 94.88 87 ILE A CA 1
ATOM 623 C C . ILE A 1 87 ? 4.002 0.412 -0.776 1.00 94.88 87 ILE A C 1
ATOM 625 O O . ILE A 1 87 ? 3.455 -0.214 -1.684 1.00 94.88 87 ILE A O 1
ATOM 629 N N . VAL A 1 88 ? 5.057 1.196 -0.974 1.00 94.25 88 VAL A N 1
ATOM 630 C CA . VAL A 1 88 ? 5.793 1.258 -2.242 1.00 94.25 88 VAL A CA 1
ATOM 631 C C . VAL A 1 88 ? 7.160 0.641 -2.007 1.00 94.25 88 VAL A C 1
ATOM 633 O O . VAL A 1 88 ? 7.935 1.169 -1.214 1.00 94.25 88 VAL A O 1
ATOM 636 N N . LEU A 1 89 ? 7.437 -0.477 -2.675 1.00 95.56 89 LEU A N 1
ATOM 637 C CA . LEU A 1 89 ? 8.741 -1.126 -2.625 1.00 95.56 89 LEU A CA 1
ATOM 638 C C . LEU A 1 89 ? 9.749 -0.318 -3.436 1.00 95.56 89 LEU A C 1
ATOM 640 O O . LEU A 1 89 ? 9.509 -0.016 -4.607 1.00 95.56 89 LEU A O 1
ATOM 644 N N . GLY A 1 90 ? 10.851 0.034 -2.788 1.00 91.38 90 GLY A N 1
ATOM 645 C CA . GLY A 1 90 ? 11.950 0.794 -3.359 1.00 91.38 90 GLY A CA 1
ATOM 646 C C . GLY A 1 90 ? 13.099 -0.088 -3.828 1.00 91.38 90 GLY A C 1
ATOM 647 O O . GLY A 1 90 ? 13.279 -1.191 -3.311 1.00 91.38 90 GLY A O 1
ATOM 648 N N . SER A 1 91 ? 13.870 0.386 -4.804 1.00 83.38 91 SER A N 1
ATOM 649 C CA . SER A 1 91 ? 15.210 -0.136 -5.083 1.00 83.38 91 SER A CA 1
ATOM 650 C C . SER A 1 91 ? 16.215 0.767 -4.372 1.00 83.38 91 SER A C 1
ATOM 652 O O . SER A 1 91 ? 16.217 1.974 -4.626 1.00 83.38 91 SER A O 1
ATOM 654 N N . SER A 1 92 ? 16.999 0.196 -3.458 1.00 65.12 92 SER A N 1
ATOM 655 C CA . SER A 1 92 ? 18.101 0.885 -2.773 1.00 65.12 92 SER A CA 1
ATOM 656 C C . SER A 1 92 ? 19.348 0.947 -3.644 1.00 65.12 92 SER A C 1
ATOM 658 O O . SER A 1 92 ? 19.585 -0.041 -4.376 1.00 65.12 92 SER A O 1
#

Sequence (92 aa):
AKTRIVVLNGNGEAGAAAAEATAVRARGYKINAVGNAPRPSQ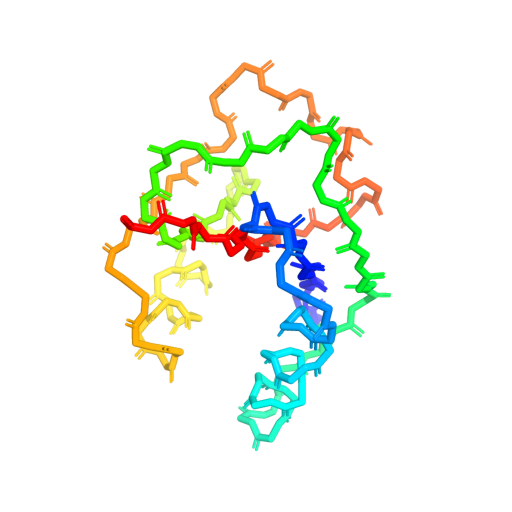GPTLVMYRPGFAAEAHRLARDAGIGLVTALDGLKPSSLRRAQLVIVLGSS

pLDDT: mean 88.05, std 12.42, range [52.34, 98.12]

Secondary structure (DSSP, 8-state):
-PPPEEEEE-S--TTHHHHHHHHHHHTT--EEEEEE-SS---S--EEEE-TT-HHHHHHHHHHHT--EEEE-SSS-GGGGTT-SEEEEEPP-

Radius of gyration: 11.76 Å; chains: 1; bounding box: 32×29×25 Å